Protein AF-A0AAU6MTC2-F1 (afdb_monomer_lite)

Foldseek 3Di:
DDKDWDDDPNFIKIKDKDADQAQWKWKDKWKDLPQPPDTPCPGLTDTGGGGMDMRPIDTDHPSMKMWIWMDGPPPGIDIDDIDD

Radius of gyration: 12.63 Å; chains: 1; bounding box: 32×18×40 Å

pLDDT: mean 75.87, std 7.42, range [56.19, 87.56]

Sequence (84 aa):
MARRSGKKDGRWYGWAKTATQYSKYGVWIDRSTDGGRRWDGTRGSQHRDGGEAYTPMQYWPDGTWLRACVNVEGVRLKCTGWVS

Structure (mmCIF, N/CA/C/O backbone):
data_AF-A0AAU6MTC2-F1
#
_entry.id   AF-A0AAU6MTC2-F1
#
loop_
_atom_site.group_PDB
_atom_site.id
_atom_site.type_symbol
_atom_site.label_atom_id
_atom_site.label_alt_id
_atom_site.label_comp_id
_atom_site.label_asym_id
_atom_site.label_entity_id
_atom_site.label_seq_id
_atom_site.pdbx_PDB_ins_code
_atom_site.Cartn_x
_atom_site.Cartn_y
_atom_site.Cartn_z
_atom_site.occupancy
_atom_site.B_iso_or_equiv
_atom_site.auth_seq_id
_atom_site.auth_comp_id
_atom_site.auth_asym_id
_atom_site.auth_atom_id
_atom_site.pdbx_PDB_model_num
ATOM 1 N N . MET A 1 1 ? 7.251 -6.343 -2.035 1.00 71.06 1 MET A N 1
ATOM 2 C CA . MET A 1 1 ? 6.497 -5.338 -1.252 1.00 71.06 1 MET A CA 1
ATOM 3 C C . MET A 1 1 ? 6.035 -5.975 0.045 1.00 71.06 1 MET A C 1
ATOM 5 O O . MET A 1 1 ? 5.591 -7.115 0.005 1.00 71.06 1 MET A O 1
ATOM 9 N N . ALA A 1 2 ? 6.150 -5.267 1.165 1.00 67.88 2 ALA A N 1
ATOM 10 C CA . ALA A 1 2 ? 5.707 -5.728 2.474 1.00 67.88 2 ALA A CA 1
ATOM 11 C C . ALA A 1 2 ? 4.803 -4.673 3.121 1.00 67.88 2 ALA A C 1
ATOM 13 O O . ALA A 1 2 ? 5.147 -3.491 3.166 1.00 67.88 2 ALA A O 1
ATOM 14 N N . ARG A 1 3 ? 3.656 -5.106 3.644 1.00 70.06 3 ARG A N 1
ATOM 15 C CA . ARG A 1 3 ? 2.834 -4.295 4.546 1.00 70.06 3 ARG A CA 1
ATOM 16 C C . ARG A 1 3 ? 3.374 -4.462 5.963 1.00 70.06 3 ARG A C 1
ATOM 18 O O . ARG A 1 3 ? 3.695 -5.576 6.374 1.00 70.06 3 ARG A O 1
ATOM 25 N N . ARG A 1 4 ? 3.460 -3.368 6.705 1.00 74.06 4 ARG A N 1
ATOM 26 C CA . ARG A 1 4 ? 3.796 -3.354 8.126 1.00 74.06 4 ARG A CA 1
ATOM 27 C C . ARG A 1 4 ? 2.651 -2.697 8.891 1.00 74.06 4 ARG A C 1
ATOM 29 O O . ARG A 1 4 ? 2.033 -1.755 8.397 1.00 74.06 4 ARG A O 1
ATOM 36 N N . SER A 1 5 ? 2.370 -3.216 10.075 1.00 74.06 5 SER A N 1
ATOM 37 C CA . SER A 1 5 ? 1.446 -2.620 11.032 1.00 74.06 5 SER A CA 1
ATOM 38 C C . SER A 1 5 ? 2.082 -2.625 12.416 1.00 74.06 5 SER A C 1
ATOM 40 O O . SER A 1 5 ? 2.966 -3.434 12.702 1.00 74.06 5 SER A O 1
ATOM 42 N N . GLY A 1 6 ? 1.660 -1.691 13.262 1.00 78.44 6 GLY A N 1
ATOM 43 C CA . GLY A 1 6 ? 2.142 -1.581 14.633 1.00 78.44 6 GLY A CA 1
ATOM 44 C C . GLY A 1 6 ? 1.276 -0.644 15.462 1.00 78.44 6 GLY A C 1
ATOM 45 O O . GLY A 1 6 ? 0.574 0.208 14.915 1.00 78.44 6 GLY A O 1
ATOM 46 N N . LYS A 1 7 ? 1.325 -0.810 16.785 1.00 81.44 7 LYS A N 1
ATOM 47 C CA . LYS A 1 7 ? 0.634 0.066 17.732 1.00 81.44 7 LYS A CA 1
ATOM 48 C C . LYS A 1 7 ? 1.578 1.192 18.153 1.00 81.44 7 LYS A C 1
ATOM 50 O O . LYS A 1 7 ? 2.700 0.926 18.575 1.00 81.44 7 LYS A O 1
ATOM 55 N N . LYS A 1 8 ? 1.132 2.438 18.036 1.00 82.06 8 LYS A N 1
ATOM 56 C CA . LYS A 1 8 ? 1.836 3.637 18.507 1.00 82.06 8 LYS A CA 1
ATOM 57 C C . LYS A 1 8 ? 0.829 4.494 19.271 1.00 82.06 8 LYS A C 1
ATOM 59 O O . LYS A 1 8 ? -0.300 4.634 18.821 1.00 82.06 8 LYS A O 1
ATOM 64 N N . ASP A 1 9 ? 1.194 5.002 20.444 1.00 87.56 9 ASP A N 1
ATOM 65 C CA . ASP A 1 9 ? 0.326 5.868 21.262 1.00 87.56 9 ASP A CA 1
ATOM 66 C C . ASP A 1 9 ? -1.075 5.268 21.527 1.00 87.56 9 ASP A C 1
ATOM 68 O O . ASP A 1 9 ? -2.101 5.944 21.471 1.00 87.56 9 ASP A O 1
ATOM 72 N N . GLY A 1 10 ? -1.139 3.947 21.740 1.00 81.75 10 GLY A N 1
ATOM 73 C CA . GLY A 1 10 ? -2.394 3.218 21.965 1.00 81.75 10 GLY A CA 1
ATOM 74 C C . GLY A 1 10 ? -3.253 2.985 20.713 1.00 81.75 10 GLY A C 1
ATOM 75 O O . GLY A 1 10 ? -4.283 2.323 20.806 1.00 81.75 10 GLY A O 1
ATOM 76 N N . ARG A 1 11 ? -2.816 3.458 19.545 1.00 82.19 11 ARG A N 1
ATOM 77 C CA . ARG A 1 11 ? -3.535 3.423 18.267 1.00 82.19 11 ARG A CA 1
ATOM 78 C C . ARG A 1 11 ? -2.830 2.528 17.251 1.00 82.19 11 ARG A C 1
ATOM 80 O O . ARG A 1 11 ? -1.605 2.414 17.268 1.0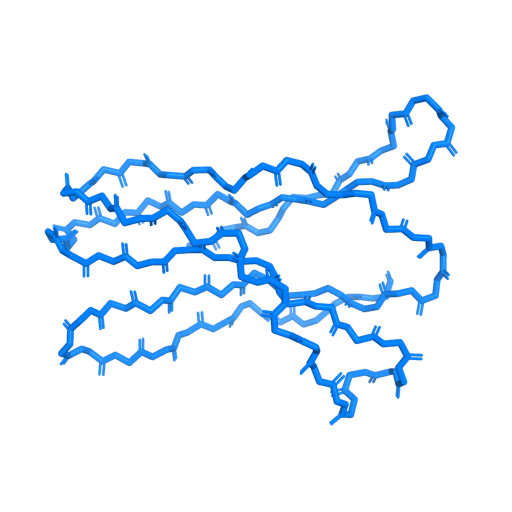0 82.19 11 ARG A O 1
ATOM 87 N N . TRP A 1 12 ? -3.583 1.897 16.354 1.00 80.94 12 TRP A N 1
ATOM 88 C CA . TRP A 1 12 ? -3.004 1.105 15.270 1.00 80.94 12 TRP A CA 1
ATOM 89 C C . TRP A 1 12 ? -2.589 1.985 14.096 1.00 80.94 12 TRP A C 1
ATOM 91 O O . TRP A 1 12 ? -3.292 2.913 13.696 1.00 80.94 12 TRP A O 1
ATOM 101 N N . TYR A 1 13 ? -1.425 1.671 13.540 1.00 82.19 13 TYR A N 1
ATOM 102 C CA . TYR A 1 13 ? -0.877 2.316 12.361 1.00 82.19 13 TYR A CA 1
ATOM 103 C C . TYR A 1 13 ? -0.437 1.276 11.343 1.00 82.19 13 TYR A C 1
ATOM 105 O O . TYR A 1 13 ? 0.008 0.181 11.691 1.00 82.19 13 TYR A O 1
ATOM 113 N N . GLY A 1 14 ? -0.529 1.650 10.072 1.00 81.31 14 GLY A N 1
ATOM 114 C CA . GLY A 1 14 ? -0.129 0.825 8.940 1.00 81.31 14 GLY A CA 1
ATOM 115 C C . GLY A 1 14 ? 0.698 1.630 7.951 1.00 81.31 14 GLY A C 1
ATOM 116 O O . GLY A 1 14 ? 0.412 2.803 7.707 1.00 81.31 14 GLY A O 1
ATOM 117 N N . TRP A 1 15 ? 1.723 0.995 7.386 1.00 79.62 15 TRP A N 1
ATOM 118 C CA . TRP A 1 15 ? 2.554 1.557 6.322 1.00 79.62 15 TRP A CA 1
ATOM 119 C C . TRP A 1 15 ? 3.058 0.461 5.379 1.00 79.62 15 TRP A C 1
ATOM 121 O O . TRP A 1 15 ? 3.166 -0.715 5.737 1.00 79.62 15 TRP A O 1
ATOM 131 N N . ALA A 1 16 ? 3.317 0.831 4.131 1.00 79.06 16 ALA A N 1
ATOM 132 C CA . ALA A 1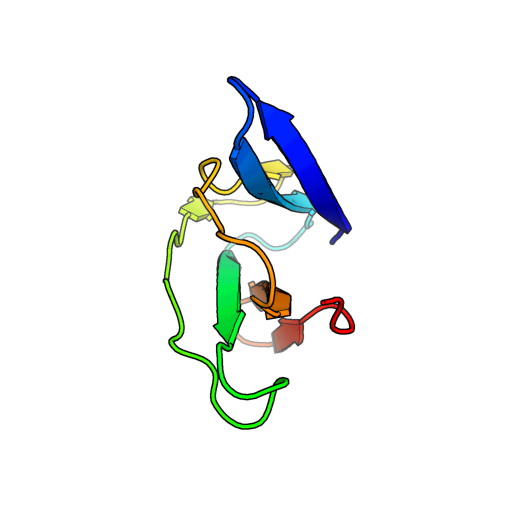 16 ? 3.854 -0.061 3.122 1.00 79.06 16 ALA A CA 1
ATOM 133 C C . ALA A 1 16 ? 5.335 0.244 2.920 1.00 79.06 16 ALA A C 1
ATOM 135 O O . ALA A 1 16 ? 5.730 1.403 2.787 1.00 79.06 16 ALA A O 1
ATOM 136 N N . LYS A 1 17 ? 6.142 -0.816 2.863 1.00 78.06 17 LYS A N 1
ATOM 137 C CA . LYS A 1 17 ? 7.513 -0.772 2.366 1.00 78.06 17 LYS A CA 1
ATOM 138 C C . LYS A 1 17 ? 7.551 -1.472 1.016 1.00 78.06 17 LYS A C 1
ATOM 140 O O . LYS A 1 17 ? 7.121 -2.623 0.879 1.00 78.06 17 LYS A O 1
ATOM 145 N N . THR A 1 18 ? 8.118 -0.812 0.022 1.00 76.31 18 THR A N 1
ATOM 146 C CA . THR A 1 18 ? 8.437 -1.449 -1.250 1.00 76.31 18 THR A CA 1
ATOM 147 C C . THR A 1 18 ? 9.901 -1.237 -1.594 1.00 76.31 18 THR A C 1
ATOM 149 O O . THR A 1 18 ? 10.500 -0.237 -1.214 1.00 76.31 18 THR A O 1
ATOM 152 N N . ALA A 1 19 ? 10.463 -2.214 -2.290 1.00 71.75 19 ALA A N 1
ATOM 153 C C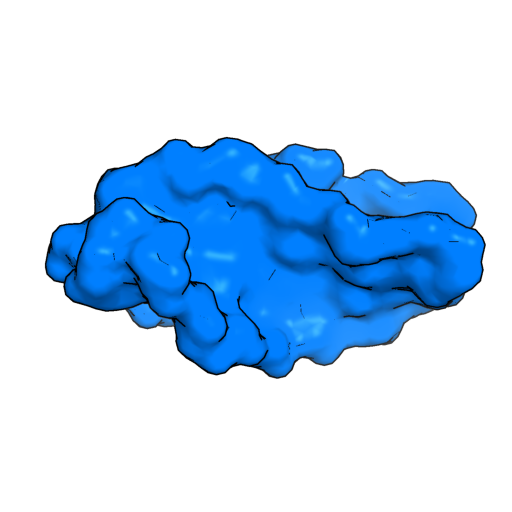A . ALA A 1 19 ? 11.769 -2.138 -2.914 1.00 71.75 19 ALA A CA 1
ATOM 154 C C . ALA A 1 19 ? 11.563 -2.594 -4.354 1.00 71.75 19 ALA A C 1
ATOM 156 O O . ALA A 1 19 ? 10.935 -3.633 -4.590 1.00 71.75 19 ALA A O 1
ATOM 157 N N . THR A 1 20 ? 12.004 -1.784 -5.307 1.00 71.19 20 THR A N 1
ATOM 158 C CA . THR A 1 20 ? 11.792 -2.051 -6.726 1.00 71.19 20 THR A CA 1
ATOM 159 C C . THR A 1 20 ? 12.948 -1.519 -7.559 1.00 71.19 20 THR A C 1
ATOM 161 O O . THR A 1 20 ? 13.509 -0.466 -7.272 1.00 71.19 20 THR A O 1
ATOM 164 N N . GLN A 1 21 ? 13.288 -2.268 -8.606 1.00 72.19 21 GLN A N 1
ATOM 165 C CA . GLN A 1 21 ? 14.276 -1.879 -9.614 1.00 72.19 21 GLN A CA 1
ATOM 166 C C . GLN A 1 21 ? 13.699 -0.938 -10.683 1.00 72.19 21 GLN A C 1
ATOM 168 O O . GLN A 1 21 ? 14.441 -0.387 -11.486 1.00 72.19 21 GLN A O 1
ATOM 173 N N . TYR A 1 22 ? 12.374 -0.761 -10.715 1.00 72.31 22 TYR A N 1
ATOM 174 C CA . TYR A 1 22 ? 11.714 0.085 -11.705 1.00 72.31 22 TYR A CA 1
ATOM 175 C C . TYR A 1 22 ? 11.887 1.569 -11.391 1.00 72.31 22 TYR A C 1
ATOM 177 O O . TYR A 1 22 ? 11.675 2.001 -10.259 1.00 72.31 22 TYR A O 1
ATOM 185 N N . SER A 1 23 ? 12.199 2.340 -12.428 1.00 65.81 23 SER A N 1
ATOM 186 C CA . SER A 1 23 ? 12.430 3.783 -12.373 1.00 65.81 23 SER A CA 1
ATOM 187 C C . SER A 1 23 ? 11.164 4.609 -12.169 1.00 65.81 23 SER A C 1
ATOM 189 O O . SER A 1 23 ? 11.266 5.750 -11.775 1.00 65.81 23 SER A O 1
ATOM 191 N N . LYS A 1 24 ? 9.957 4.086 -12.395 1.00 72.81 24 LYS A N 1
ATOM 192 C CA . LYS A 1 24 ? 8.728 4.836 -12.092 1.00 72.81 24 LYS A CA 1
ATOM 193 C C . LYS A 1 24 ? 7.692 3.941 -11.448 1.00 72.81 24 LYS A C 1
ATOM 195 O O . LYS A 1 24 ? 7.079 3.085 -12.088 1.00 72.81 24 LYS A O 1
ATOM 200 N N . TYR A 1 25 ? 7.497 4.139 -10.151 1.00 77.19 25 TYR A N 1
ATOM 201 C CA . TYR A 1 25 ? 6.492 3.418 -9.387 1.00 77.19 25 TYR A CA 1
ATOM 202 C C . TYR A 1 25 ? 5.840 4.314 -8.339 1.00 77.19 25 TYR A C 1
ATOM 204 O O . TYR A 1 25 ? 6.463 5.238 -7.828 1.00 77.19 25 TYR A O 1
ATOM 212 N N . GLY A 1 26 ? 4.586 4.012 -8.017 1.00 78.94 26 GLY A N 1
ATOM 213 C CA . GLY A 1 26 ? 3.853 4.566 -6.888 1.00 78.94 26 GLY A CA 1
ATOM 214 C C . GLY A 1 26 ? 3.566 3.476 -5.862 1.00 78.94 26 GLY A C 1
ATOM 215 O O . GLY A 1 26 ? 3.197 2.362 -6.233 1.00 78.94 26 GLY A O 1
ATO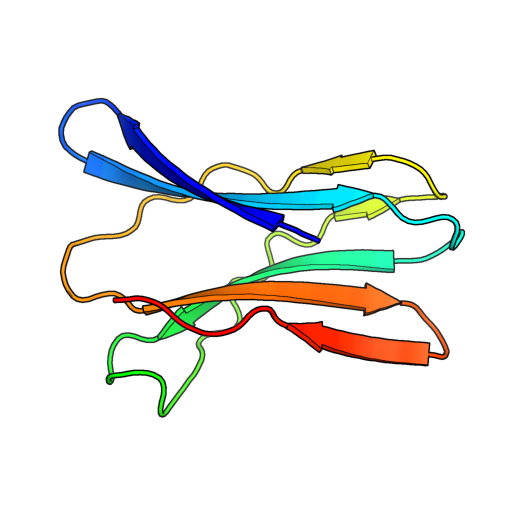M 216 N N . VAL A 1 27 ? 3.712 3.786 -4.576 1.00 80.31 27 VAL A N 1
ATOM 217 C CA . VAL A 1 27 ? 3.330 2.903 -3.460 1.00 80.31 27 VAL A CA 1
ATOM 218 C C . VAL A 1 27 ? 2.301 3.593 -2.575 1.00 80.31 27 VAL A C 1
ATOM 220 O O . VAL A 1 27 ? 2.424 4.790 -2.341 1.00 80.31 27 VAL A O 1
ATOM 223 N N . TRP A 1 28 ? 1.292 2.865 -2.095 1.00 81.00 28 TRP A N 1
ATOM 224 C CA . TRP A 1 28 ? 0.283 3.376 -1.157 1.00 81.00 28 TRP A CA 1
ATOM 225 C C . TRP A 1 28 ? -0.337 2.250 -0.310 1.00 81.00 28 TRP A C 1
ATOM 227 O O . TRP A 1 28 ? -0.036 1.068 -0.503 1.00 81.00 28 TRP A O 1
ATOM 237 N N . ILE A 1 29 ? -1.197 2.618 0.645 1.00 81.31 29 ILE A N 1
ATOM 238 C CA . ILE A 1 29 ? -2.055 1.689 1.391 1.00 81.31 29 ILE A CA 1
ATOM 239 C C . ILE A 1 29 ? -3.510 1.992 1.061 1.00 81.31 29 ILE A C 1
ATOM 241 O O . ILE A 1 29 ? -3.935 3.135 1.185 1.00 81.31 29 ILE A O 1
ATOM 245 N N . ASP A 1 30 ? -4.267 0.962 0.696 1.00 83.12 30 ASP A N 1
ATOM 246 C CA . ASP A 1 30 ? -5.722 1.054 0.640 1.00 83.12 30 ASP A CA 1
ATOM 247 C C . ASP A 1 30 ? -6.325 0.596 1.964 1.00 83.12 30 ASP A C 1
ATOM 249 O O . ASP A 1 30 ? -5.844 -0.367 2.582 1.00 83.12 30 ASP A O 1
ATOM 253 N N . ARG A 1 31 ? -7.438 1.231 2.332 1.00 82.06 31 ARG A N 1
ATOM 254 C CA . ARG A 1 31 ? -8.293 0.810 3.430 1.00 82.06 31 ARG A CA 1
ATOM 255 C C . ARG A 1 31 ? -9.634 0.305 2.911 1.00 82.06 31 ARG A C 1
ATOM 257 O O . ARG A 1 31 ? -10.181 0.822 1.940 1.00 82.06 31 ARG A O 1
ATOM 264 N N . SER A 1 32 ? -10.193 -0.658 3.630 1.00 84.81 32 SER A N 1
ATOM 265 C CA . SER A 1 32 ? -11.596 -1.029 3.555 1.00 84.81 32 SER A CA 1
ATOM 266 C C . SER A 1 32 ? -12.215 -1.075 4.954 1.00 84.81 32 SER A C 1
ATOM 268 O O . SER A 1 32 ? -11.614 -1.595 5.889 1.00 84.81 32 SER A O 1
ATOM 270 N N . THR A 1 33 ? -13.425 -0.540 5.101 1.00 84.88 33 THR A N 1
ATOM 271 C CA . THR A 1 33 ? -14.223 -0.614 6.340 1.00 84.88 33 THR A CA 1
ATOM 272 C C . THR A 1 33 ? -15.407 -1.576 6.223 1.00 84.88 33 THR A C 1
ATOM 274 O O . THR A 1 33 ? -16.181 -1.722 7.161 1.00 84.88 33 THR A O 1
ATOM 277 N N . ASP A 1 34 ? -15.555 -2.252 5.079 1.00 86.75 34 ASP A N 1
ATOM 278 C CA . ASP A 1 34 ? -16.669 -3.157 4.776 1.00 86.75 34 ASP A CA 1
ATOM 279 C C . ASP A 1 34 ? -16.217 -4.611 4.550 1.00 86.75 34 ASP A C 1
ATOM 281 O O . ASP A 1 34 ? -16.896 -5.391 3.872 1.00 86.75 34 ASP A O 1
ATOM 285 N N . GLY A 1 35 ? -15.075 -4.980 5.141 1.00 84.25 35 GLY A N 1
ATOM 286 C CA . GLY A 1 35 ? -14.507 -6.329 5.069 1.00 84.25 35 GLY A CA 1
ATOM 287 C C . GLY A 1 35 ? -13.811 -6.637 3.742 1.00 84.25 35 GLY A C 1
ATOM 288 O O . GLY A 1 35 ? -13.824 -7.775 3.285 1.00 84.25 35 GLY A O 1
ATOM 289 N N . GLY A 1 36 ? -13.251 -5.624 3.081 1.00 84.19 36 GLY A N 1
ATOM 290 C CA . GLY A 1 36 ? -12.528 -5.760 1.817 1.00 84.19 36 GLY A CA 1
ATOM 291 C C . GLY A 1 36 ? -13.396 -5.678 0.559 1.00 84.19 36 GLY A C 1
ATOM 292 O O . GLY A 1 36 ? -12.867 -5.909 -0.531 1.00 84.19 36 GLY A O 1
ATOM 293 N N . ARG A 1 37 ? -14.693 -5.346 0.673 1.00 85.75 37 ARG A N 1
ATOM 294 C CA . ARG A 1 37 ? -15.605 -5.247 -0.484 1.00 85.75 37 ARG A CA 1
ATOM 295 C C . ARG A 1 37 ? -15.371 -3.966 -1.283 1.00 85.75 37 ARG A C 1
ATOM 297 O O . ARG A 1 37 ? -15.401 -4.000 -2.511 1.00 85.75 37 ARG A O 1
ATOM 304 N N . ARG A 1 38 ? -15.098 -2.853 -0.603 1.00 87.00 38 ARG A N 1
ATOM 305 C CA . ARG A 1 38 ? -14.725 -1.566 -1.198 1.00 87.00 38 ARG A CA 1
ATOM 306 C C . ARG A 1 38 ? -13.440 -1.051 -0.584 1.00 87.00 38 ARG A C 1
ATOM 308 O O . ARG A 1 38 ? -13.223 -1.172 0.617 1.00 87.00 38 ARG A O 1
ATOM 315 N N . TRP A 1 39 ? -12.616 -0.446 -1.429 1.00 83.19 39 TRP A N 1
ATOM 316 C CA . TRP A 1 39 ? -11.331 0.116 -1.042 1.00 83.19 39 TRP A CA 1
ATOM 317 C C . TRP A 1 39 ? -11.331 1.610 -1.337 1.00 83.19 39 TRP A C 1
ATOM 319 O O . TRP A 1 39 ? -11.601 2.013 -2.467 1.00 83.19 39 TRP A O 1
ATOM 329 N N . ASP A 1 40 ? -11.058 2.417 -0.315 1.00 76.69 40 ASP A N 1
ATOM 330 C CA . ASP A 1 40 ? -11.132 3.881 -0.384 1.00 76.69 40 ASP A CA 1
ATOM 331 C C . ASP A 1 40 ? -9.946 4.517 -1.116 1.00 76.69 40 ASP A C 1
ATOM 333 O O . ASP A 1 40 ? -9.986 5.691 -1.477 1.00 76.69 40 ASP A O 1
ATOM 337 N N . GLY A 1 41 ? -8.907 3.727 -1.390 1.00 67.25 41 GLY A N 1
ATOM 338 C CA . GLY A 1 41 ? -7.808 4.166 -2.221 1.00 67.25 41 GLY A CA 1
ATOM 339 C C . GLY A 1 41 ? -7.004 5.287 -1.587 1.00 67.25 41 GLY A C 1
ATOM 340 O O . GLY A 1 41 ? -6.595 6.162 -2.335 1.00 67.25 41 GLY A O 1
ATOM 341 N N . THR A 1 42 ? -6.824 5.337 -0.260 1.00 64.50 42 THR A N 1
ATOM 342 C CA . THR A 1 42 ? -6.121 6.452 0.406 1.00 64.50 42 THR A CA 1
ATOM 343 C C . THR A 1 42 ? -4.671 6.587 -0.103 1.00 64.50 42 THR A C 1
ATOM 345 O O . THR A 1 42 ? -3.723 5.997 0.422 1.00 64.50 42 THR A O 1
ATOM 348 N N . ARG A 1 43 ? -4.488 7.364 -1.182 1.00 61.06 43 ARG A N 1
ATOM 349 C CA . ARG A 1 43 ? -3.246 7.442 -1.963 1.00 61.06 43 ARG A CA 1
ATOM 350 C C . ARG A 1 43 ? -2.218 8.311 -1.253 1.00 61.06 43 ARG A C 1
ATOM 352 O O . ARG A 1 43 ? -1.981 9.453 -1.624 1.00 61.06 43 ARG A O 1
ATOM 359 N N . GLY A 1 44 ? -1.533 7.741 -0.271 1.00 56.19 44 GLY A N 1
ATOM 360 C CA . GLY A 1 44 ? -0.208 8.221 0.115 1.00 56.19 44 GLY A CA 1
ATOM 361 C C . GLY A 1 44 ? 0.815 7.839 -0.956 1.00 56.19 44 GLY A C 1
ATOM 362 O O . GLY A 1 44 ? 1.694 7.035 -0.670 1.00 56.19 44 GLY A O 1
ATOM 363 N N . SER A 1 45 ? 0.654 8.318 -2.195 1.00 57.22 45 SER A N 1
ATOM 364 C CA . SER A 1 45 ? 1.522 7.961 -3.319 1.00 57.22 45 SER A CA 1
ATOM 365 C C . SER A 1 45 ? 2.859 8.687 -3.215 1.00 57.22 45 SER A C 1
ATOM 367 O O . SER A 1 45 ? 2.909 9.909 -3.328 1.00 57.22 45 SER A O 1
ATOM 369 N N . GLN A 1 46 ? 3.950 7.940 -3.056 1.00 62.97 46 GLN A N 1
ATOM 370 C CA . GLN A 1 46 ? 5.287 8.439 -3.384 1.00 62.97 46 GLN A CA 1
ATOM 371 C C . GLN A 1 46 ? 5.699 7.892 -4.746 1.00 62.97 46 GLN A C 1
ATOM 373 O O . GLN A 1 46 ? 5.759 6.674 -4.914 1.00 62.97 46 GLN A O 1
ATOM 378 N N . HIS A 1 47 ? 5.976 8.794 -5.688 1.00 60.88 47 HIS A N 1
ATOM 379 C CA . HIS A 1 47 ? 6.663 8.477 -6.936 1.00 60.88 47 HIS A CA 1
ATOM 380 C C . HIS A 1 47 ? 8.168 8.599 -6.711 1.00 60.88 47 HIS A C 1
ATOM 382 O O . HIS A 1 47 ? 8.624 9.621 -6.198 1.00 60.88 47 HIS A O 1
ATOM 388 N N . ARG A 1 48 ? 8.931 7.556 -7.047 1.00 64.88 48 ARG A N 1
ATOM 389 C CA . ARG A 1 48 ? 10.397 7.569 -6.953 1.00 64.88 48 ARG A CA 1
ATOM 390 C C . ARG A 1 48 ? 11.053 6.878 -8.140 1.00 64.88 48 ARG A C 1
ATOM 392 O O . ARG A 1 48 ? 10.497 5.920 -8.681 1.00 64.88 48 ARG A O 1
ATOM 399 N N . ASP A 1 49 ? 12.267 7.334 -8.436 1.00 62.78 49 ASP A N 1
ATOM 400 C CA . ASP A 1 49 ? 13.192 6.702 -9.369 1.00 62.78 49 ASP A CA 1
ATOM 401 C C . ASP A 1 49 ? 13.940 5.547 -8.694 1.00 62.78 49 ASP A C 1
ATOM 403 O O . ASP A 1 49 ? 14.968 5.745 -8.052 1.00 62.78 49 ASP A O 1
ATOM 407 N N . GLY A 1 50 ? 13.402 4.326 -8.806 1.00 62.50 50 GLY A N 1
ATOM 408 C CA . GLY A 1 50 ? 14.015 3.116 -8.244 1.00 62.50 50 GLY A CA 1
ATOM 409 C C . GLY A 1 50 ? 14.169 3.112 -6.712 1.00 62.50 50 GLY A C 1
ATOM 410 O O . GLY A 1 50 ? 13.782 4.040 -6.001 1.00 62.50 50 GLY A O 1
ATOM 411 N N . GLY A 1 51 ? 14.695 2.012 -6.168 1.00 72.19 51 GLY A N 1
ATOM 412 C CA . GLY A 1 51 ? 15.106 1.911 -4.763 1.00 72.19 51 GLY A CA 1
ATOM 413 C C . GLY A 1 51 ? 13.993 1.561 -3.767 1.00 72.19 51 GLY A C 1
ATOM 414 O O . GLY A 1 51 ? 12.979 0.946 -4.112 1.00 72.19 51 GLY A O 1
ATOM 415 N N . GLU A 1 52 ? 14.224 1.895 -2.494 1.00 73.69 52 GLU A N 1
ATOM 416 C CA . GLU A 1 52 ? 13.253 1.691 -1.416 1.00 73.69 52 GLU A CA 1
ATOM 417 C C . GLU A 1 52 ? 12.316 2.899 -1.264 1.00 73.69 52 GLU A C 1
ATOM 419 O O . GLU A 1 52 ? 12.761 4.050 -1.213 1.00 73.69 52 GLU A O 1
ATOM 424 N N . ALA A 1 53 ? 11.020 2.632 -1.101 1.00 73.75 53 ALA A N 1
ATOM 425 C CA . ALA A 1 53 ? 10.037 3.634 -0.703 1.00 73.75 53 ALA A CA 1
ATOM 426 C C . ALA A 1 53 ? 9.178 3.156 0.464 1.00 73.75 53 ALA A C 1
ATOM 428 O O . ALA A 1 53 ? 8.867 1.968 0.619 1.00 73.75 53 ALA A O 1
ATOM 429 N N . TYR A 1 54 ? 8.758 4.143 1.248 1.00 75.38 54 TYR A N 1
ATOM 430 C CA . TYR A 1 54 ? 7.929 3.985 2.428 1.00 75.38 54 TYR A CA 1
ATOM 431 C C . TYR A 1 54 ? 6.732 4.912 2.297 1.00 75.38 54 TYR A C 1
ATOM 433 O O . TYR A 1 54 ? 6.891 6.101 2.014 1.00 75.38 54 TYR A O 1
ATOM 441 N N . THR A 1 55 ? 5.531 4.391 2.526 1.00 75.62 55 THR A N 1
ATOM 442 C CA . THR A 1 55 ? 4.377 5.271 2.715 1.00 75.62 55 THR A CA 1
ATOM 443 C C . THR A 1 55 ? 4.464 5.919 4.095 1.00 75.62 55 THR A C 1
ATOM 445 O O . THR A 1 55 ? 4.974 5.290 5.028 1.00 75.62 55 THR A O 1
ATOM 448 N N . PRO A 1 56 ? 3.907 7.126 4.279 1.00 75.19 56 PRO A N 1
ATOM 449 C CA . PRO A 1 56 ? 3.663 7.657 5.612 1.00 75.19 56 PRO A CA 1
ATOM 450 C C . PRO A 1 56 ? 2.885 6.649 6.468 1.00 75.19 56 PRO A C 1
ATOM 452 O O . PRO A 1 56 ? 2.051 5.896 5.951 1.00 75.19 56 PRO A O 1
ATOM 455 N N . MET A 1 57 ? 3.153 6.641 7.774 1.00 77.50 57 MET A N 1
ATOM 456 C CA . MET A 1 57 ? 2.325 5.903 8.725 1.00 77.50 57 MET A CA 1
ATOM 457 C C . MET A 1 57 ? 0.940 6.538 8.765 1.00 77.50 57 MET A C 1
ATOM 459 O O . MET A 1 57 ? 0.813 7.729 9.042 1.00 77.50 57 MET A O 1
ATOM 463 N N . GLN A 1 58 ? -0.091 5.739 8.520 1.00 77.00 58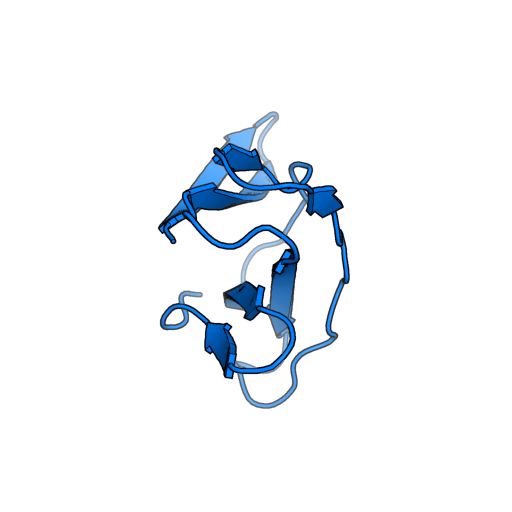 GLN A N 1
ATOM 464 C CA . GLN A 1 58 ? -1.476 6.188 8.609 1.00 77.00 58 GLN A CA 1
ATOM 465 C C . GLN A 1 58 ? -2.159 5.520 9.796 1.00 77.00 58 GLN A C 1
ATOM 467 O O . GLN A 1 58 ? -1.906 4.346 10.071 1.00 77.00 58 GLN A O 1
ATOM 472 N N . TYR A 1 59 ? -2.967 6.297 10.519 1.00 78.31 59 TYR A N 1
ATOM 473 C CA . TYR A 1 59 ? -3.785 5.799 11.619 1.00 78.31 59 TYR A CA 1
ATOM 474 C C . TYR A 1 59 ? -4.927 4.947 11.071 1.00 78.31 59 TYR A C 1
ATOM 476 O O . TYR A 1 59 ? -5.634 5.380 10.160 1.00 78.31 59 TYR A O 1
ATOM 484 N N . TRP A 1 60 ? -5.143 3.780 11.671 1.00 76.06 60 TRP A N 1
ATOM 485 C CA . TRP A 1 60 ? -6.224 2.876 11.304 1.00 76.06 60 TRP A CA 1
ATOM 486 C C . TRP A 1 60 ? -6.929 2.369 12.565 1.00 76.06 60 TRP A C 1
ATOM 488 O O . TRP A 1 60 ? -6.272 1.786 13.420 1.00 76.06 60 TRP A O 1
ATOM 498 N N . PRO A 1 61 ? -8.239 2.603 12.726 1.00 73.50 61 PRO A N 1
ATOM 499 C CA . PRO A 1 61 ? -8.999 2.075 13.855 1.00 73.50 61 PRO A CA 1
ATOM 500 C C . PRO A 1 61 ? -9.299 0.576 13.691 1.00 73.50 61 PRO A C 1
ATOM 502 O O . PRO A 1 61 ? -9.268 0.048 12.577 1.00 73.50 61 PRO A O 1
ATOM 505 N N . ASP A 1 62 ? -9.632 -0.092 14.796 1.00 71.88 62 ASP A N 1
ATOM 506 C CA . ASP A 1 62 ? -10.003 -1.512 14.812 1.00 71.88 62 ASP A CA 1
ATOM 507 C C . ASP A 1 62 ? -11.164 -1.819 13.844 1.00 71.88 62 ASP A C 1
ATOM 509 O O . ASP A 1 62 ? -12.063 -1.001 13.641 1.00 71.88 62 ASP A O 1
ATOM 513 N N . GLY A 1 63 ? -11.130 -3.004 13.224 1.00 74.44 63 GLY A N 1
ATOM 514 C CA . GLY A 1 63 ? -12.111 -3.434 12.216 1.00 74.44 63 GLY A CA 1
ATOM 515 C C . GLY A 1 63 ? -11.823 -2.939 10.793 1.00 74.44 63 GLY A C 1
ATOM 516 O O . GLY A 1 63 ? -12.612 -3.183 9.877 1.00 74.44 63 GLY A O 1
ATOM 517 N N . THR A 1 64 ? -10.691 -2.265 10.591 1.00 80.06 64 THR A N 1
ATOM 518 C CA . THR A 1 64 ? -10.277 -1.717 9.300 1.00 80.06 64 THR A CA 1
ATOM 519 C C . THR A 1 64 ? -9.345 -2.666 8.558 1.00 80.06 64 THR A C 1
ATOM 521 O O . THR A 1 64 ? -8.256 -2.985 9.020 1.00 80.06 64 THR A O 1
ATOM 524 N N . TRP A 1 65 ? -9.720 -3.029 7.337 1.00 83.06 65 TRP A N 1
ATOM 525 C CA . TRP A 1 65 ? -8.926 -3.900 6.486 1.00 83.06 65 TRP A CA 1
ATOM 526 C C . TRP A 1 65 ? -7.899 -3.095 5.705 1.00 83.06 65 TRP A C 1
ATOM 528 O O . TRP A 1 65 ? -8.219 -2.047 5.142 1.00 83.06 65 TRP A O 1
ATOM 538 N N . LEU A 1 66 ? -6.670 -3.604 5.627 1.00 80.50 66 LEU A N 1
ATOM 539 C CA . LEU A 1 66 ? -5.556 -2.909 4.979 1.00 80.50 66 LEU A CA 1
ATOM 540 C C . LEU A 1 66 ? -4.931 -3.758 3.881 1.00 80.50 66 LEU A C 1
ATOM 542 O O . LEU A 1 66 ? -4.725 -4.961 4.051 1.00 80.50 66 LEU A O 1
ATOM 546 N N . ARG A 1 67 ? -4.500 -3.124 2.790 1.00 82.38 67 ARG A N 1
ATOM 547 C CA . ARG A 1 67 ? -3.576 -3.728 1.818 1.00 82.38 67 ARG A CA 1
ATOM 548 C C . ARG A 1 67 ? -2.555 -2.702 1.350 1.00 82.38 67 ARG A C 1
ATOM 550 O O . ARG A 1 67 ? -2.891 -1.553 1.093 1.00 82.38 67 ARG A O 1
ATOM 557 N N . ALA A 1 68 ? -1.303 -3.124 1.235 1.00 83.19 68 ALA A N 1
ATOM 558 C CA . ALA A 1 68 ? -0.301 -2.334 0.536 1.00 83.19 68 ALA A CA 1
ATOM 559 C C . ALA A 1 68 ? -0.489 -2.535 -0.968 1.00 83.19 68 ALA A C 1
ATOM 561 O O . ALA A 1 68 ? -0.789 -3.652 -1.393 1.00 83.19 68 ALA A O 1
ATOM 562 N N . CYS A 1 69 ? -0.273 -1.490 -1.759 1.00 82.50 69 CYS A N 1
ATOM 563 C CA . CYS A 1 69 ? -0.359 -1.518 -3.212 1.00 82.50 69 CYS A CA 1
ATOM 564 C C . CYS A 1 69 ? 0.851 -0.820 -3.835 1.00 82.50 69 CYS A C 1
ATOM 566 O O . CYS A 1 69 ? 1.342 0.185 -3.322 1.00 82.50 69 CYS A O 1
ATOM 568 N N . VAL A 1 70 ? 1.324 -1.363 -4.952 1.00 82.81 70 VAL A N 1
ATOM 569 C CA . VAL A 1 70 ? 2.351 -0.769 -5.801 1.00 82.81 70 VAL A CA 1
ATOM 570 C C . VAL A 1 70 ? 1.844 -0.74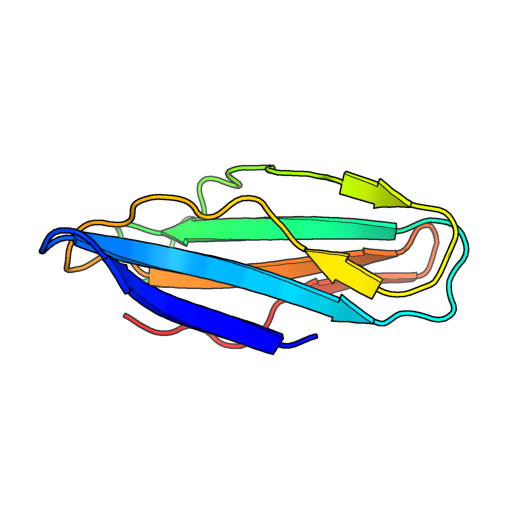2 -7.233 1.00 82.81 70 VAL A C 1
ATOM 572 O O . VAL A 1 70 ? 1.382 -1.757 -7.754 1.00 82.81 70 VAL A O 1
ATOM 575 N N . ASN A 1 71 ? 1.935 0.413 -7.876 1.00 82.00 71 ASN A N 1
ATOM 576 C CA . ASN A 1 71 ? 1.749 0.539 -9.310 1.00 82.00 71 ASN A CA 1
ATOM 577 C C . ASN A 1 71 ? 3.084 0.877 -9.946 1.00 82.00 71 ASN A C 1
ATOM 579 O O . ASN A 1 71 ? 3.706 1.870 -9.583 1.00 82.00 71 ASN A O 1
ATOM 583 N N . VAL A 1 72 ? 3.509 0.048 -10.883 1.00 78.06 72 VAL A N 1
ATOM 584 C CA . VAL A 1 72 ? 4.691 0.305 -11.698 1.00 78.06 72 VAL A CA 1
ATOM 585 C C . VAL A 1 72 ? 4.191 0.729 -13.068 1.00 78.06 72 VAL A C 1
ATOM 587 O O . VAL A 1 72 ? 3.369 0.022 -13.659 1.00 78.06 72 VAL A O 1
ATOM 590 N N . GLU A 1 73 ? 4.663 1.877 -13.550 1.00 74.94 73 GLU A N 1
ATOM 591 C CA . GLU A 1 73 ? 4.274 2.396 -14.860 1.00 74.94 73 GLU A CA 1
ATOM 592 C C . GLU A 1 73 ? 4.579 1.356 -15.949 1.00 74.94 73 GLU A C 1
ATOM 594 O O . GLU A 1 73 ? 5.664 0.780 -15.987 1.00 74.94 73 GLU A O 1
ATOM 599 N N . GLY A 1 74 ? 3.586 1.049 -16.788 1.00 71.00 74 GLY A N 1
ATOM 600 C CA . GLY A 1 74 ? 3.723 0.074 -17.876 1.00 71.00 74 GLY A CA 1
ATOM 601 C C . GLY A 1 74 ? 3.707 -1.409 -17.475 1.00 71.00 74 GLY A C 1
ATOM 602 O O . GLY A 1 74 ? 3.756 -2.254 -18.362 1.00 71.00 74 GLY A O 1
ATOM 603 N N . VAL A 1 75 ? 3.608 -1.759 -16.184 1.00 72.88 75 VAL A N 1
ATOM 604 C CA . VAL A 1 75 ? 3.508 -3.167 -15.749 1.00 72.88 75 VAL A CA 1
ATOM 605 C C . VAL A 1 75 ? 2.080 -3.496 -15.327 1.00 72.88 75 VAL A C 1
ATOM 607 O O . VAL A 1 75 ? 1.301 -4.012 -16.122 1.00 72.88 75 VAL A O 1
ATOM 610 N N . ARG A 1 76 ? 1.736 -3.253 -14.057 1.00 76.00 76 ARG A N 1
ATOM 611 C CA . ARG A 1 76 ? 0.412 -3.499 -13.472 1.00 76.00 76 ARG A CA 1
ATOM 612 C C . ARG A 1 76 ? 0.411 -3.072 -12.008 1.00 76.00 76 ARG A C 1
ATOM 614 O O . ARG A 1 76 ? 1.420 -3.217 -11.315 1.00 76.00 76 ARG A O 1
ATOM 621 N N . LEU A 1 77 ? -0.760 -2.687 -11.512 1.00 79.44 77 LEU A N 1
ATOM 622 C CA . LEU A 1 77 ? -1.038 -2.621 -10.082 1.00 79.44 77 LEU A CA 1
ATOM 623 C C . LEU A 1 77 ? -0.873 -4.004 -9.427 1.00 79.44 77 LEU A C 1
ATOM 625 O O . LEU A 1 77 ? -1.469 -4.986 -9.875 1.00 79.44 77 LEU A O 1
ATOM 629 N N . LYS A 1 78 ? -0.121 -4.071 -8.328 1.00 84.31 78 LYS A N 1
ATOM 630 C CA . LYS A 1 78 ? -0.023 -5.246 -7.452 1.00 84.31 78 LYS A CA 1
ATOM 631 C C . LYS A 1 78 ? -0.298 -4.841 -6.011 1.00 84.31 78 LYS A C 1
ATOM 633 O O . LYS A 1 78 ? 0.328 -3.913 -5.510 1.00 84.31 78 LYS A O 1
ATOM 638 N N . CYS A 1 79 ? -1.172 -5.570 -5.324 1.00 83.38 79 CYS A N 1
ATOM 639 C CA . CYS A 1 79 ? -1.452 -5.359 -3.904 1.00 83.38 79 CYS A CA 1
ATOM 640 C C . CYS A 1 79 ? -1.151 -6.622 -3.085 1.00 83.38 79 CYS A C 1
ATOM 642 O O . CYS A 1 79 ? -1.239 -7.734 -3.603 1.00 83.38 79 CYS A O 1
ATOM 644 N N . THR A 1 80 ? -0.774 -6.464 -1.814 1.00 79.81 80 THR A N 1
ATOM 645 C CA . THR A 1 80 ? -0.646 -7.590 -0.872 1.00 79.81 80 THR A CA 1
ATOM 646 C C . THR A 1 80 ? -2.020 -8.175 -0.538 1.00 79.81 80 THR A C 1
ATOM 648 O O . THR A 1 80 ? -3.026 -7.472 -0.635 1.00 79.81 80 THR A O 1
ATOM 651 N N . GLY A 1 81 ? -2.056 -9.418 -0.048 1.00 73.88 81 GLY A N 1
ATOM 652 C CA . GLY A 1 81 ? -3.260 -9.987 0.570 1.00 73.88 81 GLY A CA 1
ATOM 653 C C . GLY A 1 81 ? -3.759 -9.139 1.747 1.00 73.88 81 GLY A C 1
ATOM 654 O O . GLY A 1 81 ? -2.987 -8.393 2.353 1.00 73.88 81 GLY A O 1
ATOM 655 N N . TRP A 1 82 ? -5.050 -9.215 2.048 1.00 69.44 82 TRP A N 1
ATOM 656 C CA . TRP A 1 82 ? -5.722 -8.413 3.076 1.00 69.44 82 TRP A CA 1
ATOM 657 C C . TRP A 1 82 ? -5.504 -8.964 4.492 1.00 69.44 82 TRP A C 1
ATOM 659 O O . TRP A 1 82 ? -5.228 -10.147 4.666 1.00 69.44 82 TRP A O 1
ATOM 669 N N . VAL A 1 83 ? -5.627 -8.093 5.495 1.00 62.94 83 VAL A N 1
ATOM 670 C CA . VAL A 1 83 ? -5.781 -8.449 6.919 1.00 62.94 83 VAL A CA 1
ATOM 671 C C . VAL A 1 83 ? -6.739 -7.456 7.572 1.00 62.94 83 VAL A C 1
ATOM 673 O O . VAL A 1 83 ? -6.761 -6.294 7.150 1.00 62.94 83 VAL A O 1
ATOM 676 N N . SER A 1 84 ? -7.509 -7.941 8.547 1.00 60.31 84 SER A N 1
ATOM 677 C CA . SER A 1 84 ? -8.368 -7.164 9.451 1.00 60.31 84 SER A CA 1
ATOM 678 C C . SER A 1 84 ? -7.595 -6.557 10.611 1.00 60.31 84 SER A C 1
ATOM 680 O O . SER A 1 84 ? -6.615 -7.217 11.031 1.00 60.31 84 SER A O 1
#

Secondary structure (DSSP, 8-state):
-EEEEEEETTEEEEEEEEEES-SSEEEEEEEESSSSSS------PEEESSEEEEPPPEE--TT-EEEEEEEETTS-EEEPPPB-